Protein AF-A0A1S2VBJ4-F1 (afdb_monomer)

Radius of gyration: 14.59 Å; Cα contacts (8 Å, |Δi|>4): 28; chains: 1; bounding box: 35×15×41 Å

Foldseek 3Di:
DLVVVLVVLVVVLVVLVVVLVVQLVVDPDPVSNVVSVVVSVVVSVVSVVVNVCSVPVDPDPVSVVVD

Solvent-accessible surface area (backbone atoms only — not comparable to full-atom values): 3797 Å² total; per-residue (Å²): 111,64,70,61,53,51,63,49,47,58,58,48,46,53,48,47,51,50,51,30,52,54,51,37,78,69,43,88,47,70,69,54,32,52,50,35,53,52,49,40,48,50,54,41,49,53,51,50,50,54,49,47,42,72,72,66,58,60,91,42,75,70,59,55,75,75,109

Structure (mmCIF, N/CA/C/O backbone):
data_AF-A0A1S2VBJ4-F1
#
_entry.id   AF-A0A1S2VBJ4-F1
#
loop_
_atom_site.group_PDB
_atom_site.id
_atom_site.type_symbol
_atom_site.label_atom_id
_atom_site.label_alt_id
_atom_site.label_comp_id
_atom_site.label_asym_id
_atom_site.label_entity_id
_atom_site.label_seq_id
_atom_site.pdbx_PDB_ins_code
_atom_site.Cartn_x
_atom_site.Cartn_y
_atom_site.Cartn_z
_atom_site.occupancy
_atom_site.B_iso_or_equiv
_atom_site.auth_seq_id
_atom_site.auth_comp_id
_atom_site.auth_asym_id
_atom_site.auth_atom_id
_atom_site.pdbx_PDB_model_num
ATOM 1 N N . MET A 1 1 ? -1.061 -2.525 25.437 1.00 56.44 1 MET A N 1
ATOM 2 C CA . MET A 1 1 ? -0.327 -3.035 24.252 1.00 56.44 1 MET A CA 1
ATOM 3 C C . MET A 1 1 ? -0.912 -2.565 22.923 1.00 56.44 1 MET A C 1
ATOM 5 O O . MET A 1 1 ? -0.160 -2.019 22.133 1.00 56.44 1 MET A O 1
ATOM 9 N N . GLN A 1 2 ? -2.221 -2.684 22.671 1.00 63.69 2 GLN A N 1
ATOM 10 C CA . GLN A 1 2 ? -2.819 -2.330 21.366 1.00 63.69 2 GLN A CA 1
ATOM 11 C C . GLN A 1 2 ? -2.577 -0.878 20.901 1.00 63.69 2 GLN A C 1
ATOM 13 O O . GLN A 1 2 ? -2.356 -0.659 19.715 1.00 63.69 2 GLN A O 1
ATOM 18 N N . LYS A 1 3 ? -2.546 0.105 21.816 1.00 66.19 3 LYS A N 1
ATOM 19 C CA . LYS A 1 3 ? -2.236 1.512 21.483 1.00 66.19 3 LYS A CA 1
ATOM 20 C C . LYS A 1 3 ? -0.819 1.696 20.915 1.00 66.19 3 LYS A C 1
ATOM 22 O O . LYS A 1 3 ? -0.649 2.425 19.948 1.00 66.19 3 LYS A O 1
ATOM 27 N N . TRP A 1 4 ? 0.166 0.991 21.474 1.00 67.81 4 TRP A N 1
ATOM 28 C CA . TRP A 1 4 ? 1.553 1.014 20.995 1.00 67.81 4 TRP A CA 1
ATOM 29 C C . TRP A 1 4 ? 1.695 0.309 19.646 1.00 67.81 4 TRP A C 1
ATOM 31 O O . TRP A 1 4 ? 2.341 0.829 18.747 1.00 67.81 4 TRP A O 1
ATOM 41 N N . ILE A 1 5 ? 1.017 -0.828 19.467 1.00 70.69 5 ILE A N 1
ATOM 42 C CA . ILE A 1 5 ? 1.022 -1.556 18.191 1.00 70.69 5 ILE A CA 1
ATOM 43 C C . ILE A 1 5 ? 0.392 -0.699 17.084 1.00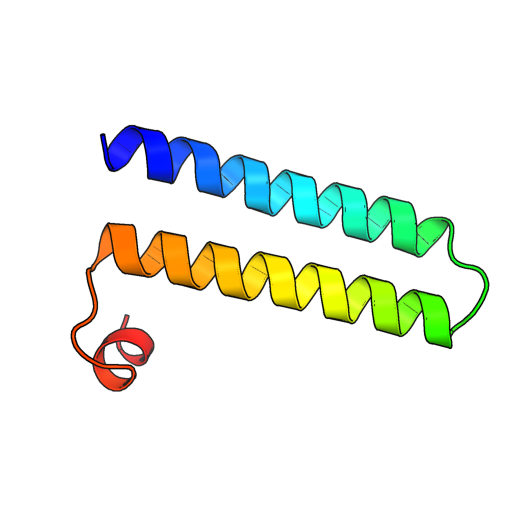 70.69 5 ILE A C 1
ATOM 45 O O . ILE A 1 5 ? 0.968 -0.569 16.011 1.00 70.69 5 ILE A O 1
ATOM 49 N N . LYS A 1 6 ? -0.734 -0.028 17.356 1.00 68.31 6 LYS A N 1
ATOM 50 C CA . LYS A 1 6 ? -1.325 0.952 16.434 1.00 68.31 6 LYS A CA 1
ATOM 51 C C . LYS A 1 6 ? -0.363 2.073 16.055 1.00 68.31 6 LYS A C 1
ATOM 53 O O . LYS A 1 6 ? -0.245 2.393 14.876 1.00 68.31 6 LYS A O 1
ATOM 58 N N . ALA A 1 7 ? 0.296 2.656 17.056 1.00 75.56 7 ALA A N 1
ATOM 59 C CA . ALA A 1 7 ? 1.253 3.736 16.858 1.00 75.56 7 ALA A CA 1
ATOM 60 C C . ALA A 1 7 ? 2.482 3.285 16.057 1.00 75.56 7 ALA A C 1
ATOM 62 O O . ALA A 1 7 ? 3.053 4.103 15.352 1.00 75.56 7 ALA A O 1
ATOM 63 N N . CYS A 1 8 ? 2.853 2.001 16.113 1.00 78.69 8 CYS A N 1
ATOM 64 C CA . CYS A 1 8 ? 3.909 1.426 15.280 1.00 78.69 8 CYS A CA 1
ATOM 65 C C . CYS A 1 8 ? 3.442 1.074 13.861 1.00 78.69 8 CYS A C 1
ATOM 67 O O . CYS A 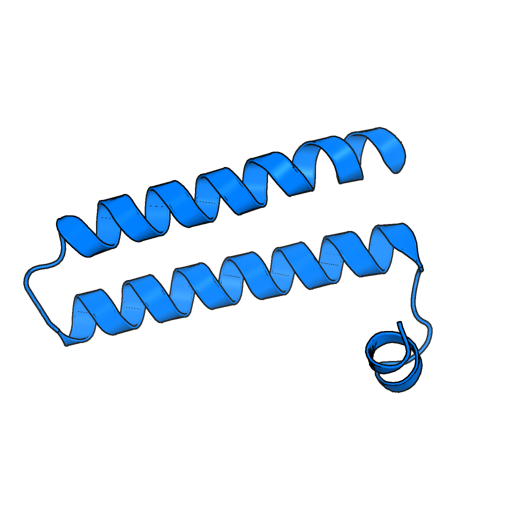1 8 ? 4.223 1.183 12.926 1.00 78.69 8 CYS A O 1
ATOM 69 N N . ILE A 1 9 ? 2.186 0.673 13.655 1.00 82.62 9 ILE A N 1
ATOM 70 C CA . ILE A 1 9 ? 1.722 0.259 12.322 1.00 82.62 9 ILE A CA 1
ATOM 71 C C . ILE A 1 9 ? 1.640 1.447 11.351 1.00 82.62 9 ILE A C 1
ATOM 73 O O . ILE A 1 9 ? 2.027 1.308 10.194 1.00 82.62 9 ILE A O 1
ATOM 77 N N . ALA A 1 10 ? 1.189 2.618 11.809 1.00 80.00 10 ALA A N 1
ATOM 78 C CA . ALA A 1 10 ? 1.110 3.818 10.972 1.00 80.00 10 ALA A CA 1
ATOM 79 C C . ALA A 1 10 ? 2.466 4.238 10.348 1.00 80.00 10 ALA A C 1
ATOM 81 O O . ALA A 1 10 ? 2.529 4.377 9.124 1.00 80.00 10 ALA A O 1
ATOM 82 N N . PRO A 1 11 ? 3.567 4.384 11.115 1.00 88.00 11 PRO A N 1
ATOM 83 C CA . PRO A 1 11 ? 4.872 4.679 10.540 1.00 88.00 11 PRO A CA 1
ATOM 84 C C . PRO A 1 11 ? 5.394 3.525 9.687 1.00 88.00 11 PRO A C 1
ATOM 86 O O . PRO A 1 11 ? 6.023 3.802 8.675 1.00 88.00 11 PRO A O 1
ATOM 89 N N . VAL A 1 12 ? 5.098 2.256 10.007 1.00 87.06 12 VAL A N 1
ATOM 90 C CA . VAL A 1 12 ? 5.499 1.127 9.147 1.00 87.06 12 VAL A CA 1
ATOM 91 C C . VAL A 1 12 ? 4.795 1.185 7.787 1.00 87.06 12 VAL A C 1
ATOM 93 O O . VAL A 1 12 ? 5.466 0.999 6.778 1.00 87.06 12 VAL A O 1
ATOM 96 N N . MET A 1 13 ? 3.497 1.511 7.719 1.00 86.25 13 MET A N 1
ATOM 97 C CA . MET A 1 13 ? 2.802 1.709 6.434 1.00 86.25 13 MET A CA 1
ATOM 98 C C . MET A 1 13 ? 3.449 2.829 5.607 1.00 86.25 13 MET A C 1
ATOM 100 O O . MET A 1 13 ? 3.719 2.651 4.418 1.00 86.25 13 MET A O 1
ATOM 104 N N . ALA A 1 14 ? 3.770 3.960 6.244 1.00 87.25 14 ALA A N 1
ATOM 105 C CA . ALA A 1 14 ? 4.467 5.066 5.587 1.00 87.25 14 ALA A CA 1
ATOM 106 C C . ALA A 1 14 ? 5.864 4.655 5.082 1.00 87.25 14 ALA A C 1
ATOM 108 O O . ALA A 1 14 ? 6.256 5.006 3.969 1.00 87.25 14 ALA A O 1
ATOM 109 N N . LEU A 1 15 ? 6.596 3.864 5.869 1.00 90.25 15 LEU A N 1
ATOM 110 C CA . LEU A 1 15 ? 7.926 3.358 5.526 1.00 90.25 15 LEU A CA 1
ATOM 111 C C . LEU A 1 15 ? 7.863 2.377 4.349 1.00 90.25 15 LEU A C 1
ATOM 113 O O . LEU A 1 15 ? 8.655 2.486 3.416 1.00 90.25 15 LEU A O 1
ATOM 117 N N . VAL A 1 16 ? 6.879 1.472 4.339 1.00 89.69 16 VAL A N 1
ATOM 118 C CA . VAL A 1 16 ? 6.610 0.574 3.206 1.00 89.69 16 VAL A CA 1
ATOM 119 C C . VAL A 1 16 ? 6.303 1.384 1.949 1.00 89.69 16 VAL A C 1
ATOM 121 O O . VAL A 1 16 ? 6.828 1.066 0.883 1.00 89.69 16 VAL A O 1
ATOM 124 N N . PHE A 1 17 ? 5.515 2.457 2.056 1.00 87.94 17 PHE A N 1
ATOM 125 C CA . PHE A 1 17 ? 5.214 3.332 0.920 1.00 87.94 17 PHE A CA 1
ATOM 126 C C . PHE A 1 17 ? 6.473 4.028 0.379 1.00 87.94 17 PHE A C 1
ATOM 128 O O . PHE A 1 17 ? 6.701 4.038 -0.830 1.00 87.94 17 PHE A O 1
ATOM 135 N N . LEU A 1 18 ? 7.334 4.534 1.267 1.00 91.00 18 LEU A N 1
ATOM 136 C CA . LEU A 1 18 ? 8.617 5.141 0.902 1.00 91.00 18 LEU A CA 1
ATOM 137 C C . LEU A 1 18 ? 9.564 4.142 0.227 1.00 91.00 18 LEU A C 1
ATOM 139 O O . LEU A 1 18 ? 10.137 4.459 -0.813 1.00 91.00 18 LEU A O 1
ATOM 143 N N . ILE A 1 19 ? 9.699 2.930 0.773 1.00 90.88 19 ILE A N 1
ATOM 144 C CA . ILE A 1 19 ? 10.525 1.866 0.179 1.00 90.88 19 ILE A CA 1
ATOM 145 C C . ILE A 1 19 ? 9.976 1.468 -1.191 1.00 90.88 19 ILE A C 1
ATOM 14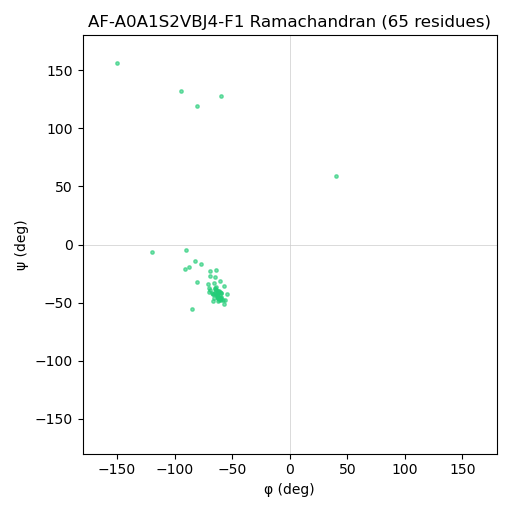7 O O . ILE A 1 19 ? 10.747 1.313 -2.136 1.00 90.88 19 ILE A O 1
ATOM 151 N N . THR A 1 20 ? 8.653 1.347 -1.317 1.00 88.75 20 THR A N 1
ATOM 152 C CA . THR A 1 20 ? 7.992 1.019 -2.586 1.00 88.75 20 THR A CA 1
ATOM 153 C C . THR A 1 20 ? 8.260 2.102 -3.629 1.00 88.75 20 THR A C 1
ATOM 155 O O . THR A 1 20 ? 8.646 1.782 -4.749 1.00 88.75 20 THR A O 1
ATOM 158 N N . GLY A 1 21 ? 8.139 3.382 -3.262 1.00 85.50 21 GLY A N 1
ATOM 159 C CA . GLY A 1 21 ? 8.453 4.506 -4.147 1.00 85.50 21 GLY A CA 1
ATOM 160 C C . GLY A 1 21 ? 9.930 4.552 -4.542 1.00 85.50 21 GLY A C 1
ATOM 161 O O . GLY A 1 21 ? 10.254 4.708 -5.718 1.00 85.50 21 GLY A O 1
ATOM 162 N N . PHE A 1 22 ? 10.838 4.327 -3.592 1.00 90.44 22 PHE A N 1
ATOM 163 C CA . PHE A 1 22 ? 12.272 4.254 -3.871 1.00 90.44 22 PHE A CA 1
ATOM 164 C C . PHE A 1 22 ? 12.605 3.108 -4.838 1.00 90.44 22 PHE A C 1
ATOM 166 O O . PHE A 1 22 ? 13.281 3.318 -5.845 1.00 90.44 22 PHE A O 1
ATOM 173 N N . MET A 1 23 ? 12.077 1.909 -4.589 1.00 88.31 23 MET A N 1
ATOM 174 C CA . MET A 1 23 ? 12.230 0.748 -5.471 1.00 88.31 23 MET A CA 1
ATOM 175 C C . MET A 1 23 ? 11.635 1.009 -6.857 1.00 88.31 23 MET A C 1
ATOM 177 O O . MET A 1 23 ? 12.260 0.676 -7.862 1.00 88.31 23 MET A O 1
ATOM 181 N N . PHE A 1 24 ? 10.475 1.666 -6.928 1.00 86.94 24 PHE A N 1
ATOM 182 C CA . PHE A 1 24 ? 9.830 2.028 -8.187 1.00 86.94 24 PHE A CA 1
ATOM 183 C C . PHE A 1 24 ? 10.725 2.939 -9.034 1.00 86.94 24 PHE A C 1
ATOM 185 O O . PHE A 1 24 ? 10.942 2.656 -10.208 1.00 86.94 24 PHE A O 1
ATOM 192 N N . THR A 1 25 ? 11.332 3.971 -8.434 1.00 86.94 25 THR A N 1
ATOM 193 C CA . THR A 1 25 ? 12.266 4.861 -9.152 1.00 86.94 25 THR A CA 1
ATOM 194 C C . THR A 1 25 ? 13.538 4.164 -9.639 1.00 86.94 25 THR A C 1
ATOM 196 O O . THR A 1 25 ? 14.184 4.643 -10.568 1.00 86.94 25 THR A O 1
ATOM 199 N N . ARG A 1 26 ? 13.909 3.028 -9.035 1.00 87.75 26 ARG A N 1
ATOM 200 C CA . ARG A 1 26 ? 15.060 2.214 -9.451 1.00 87.75 26 ARG A CA 1
ATOM 201 C C . ARG A 1 26 ? 14.715 1.183 -10.525 1.00 87.75 26 ARG A C 1
ATOM 203 O O . ARG A 1 26 ? 15.623 0.691 -11.192 1.00 87.75 26 ARG A O 1
ATOM 210 N N . ALA A 1 27 ? 13.442 0.841 -10.693 1.00 86.75 27 ALA A N 1
ATOM 211 C CA . ALA A 1 27 ? 13.017 -0.172 -11.644 1.00 86.75 27 ALA A CA 1
ATOM 212 C C . ALA A 1 27 ? 12.932 0.398 -13.065 1.00 86.75 27 ALA A C 1
ATOM 214 O O . ALA A 1 27 ? 12.145 1.299 -13.347 1.00 86.75 27 ALA A O 1
ATOM 215 N N . THR A 1 28 ? 13.722 -0.170 -13.974 1.00 82.69 28 THR A N 1
ATOM 216 C CA . THR A 1 28 ? 13.764 0.208 -15.396 1.00 82.69 28 THR A CA 1
ATOM 217 C C . THR A 1 28 ? 12.795 -0.599 -16.261 1.00 82.69 28 THR A C 1
ATOM 219 O O . THR A 1 28 ? 12.407 -0.150 -17.335 1.00 82.69 28 THR A O 1
ATOM 222 N N . ALA A 1 29 ? 12.374 -1.778 -15.797 1.00 89.94 29 ALA A N 1
ATOM 223 C CA . ALA A 1 29 ? 11.420 -2.631 -16.497 1.00 89.94 29 ALA A CA 1
ATOM 224 C C . ALA A 1 29 ? 9.982 -2.381 -16.015 1.00 89.94 29 ALA A C 1
ATOM 226 O O . ALA A 1 29 ? 9.717 -2.437 -14.812 1.00 89.94 29 ALA A O 1
ATOM 227 N N . LEU A 1 30 ? 9.042 -2.215 -16.955 1.00 86.62 30 LEU A N 1
ATOM 228 C CA . LEU A 1 30 ? 7.606 -2.042 -16.671 1.00 86.62 30 LEU A CA 1
ATOM 229 C C . LEU A 1 30 ? 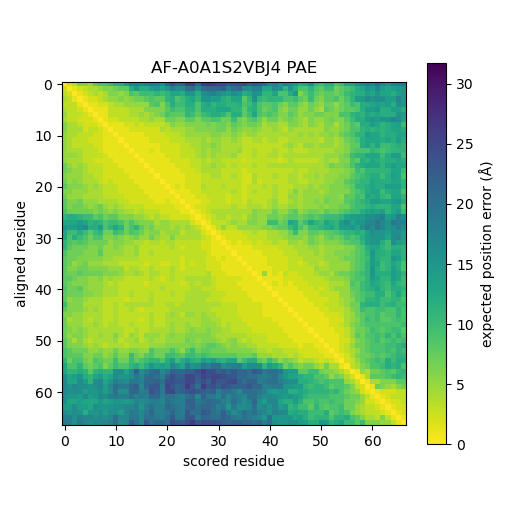7.039 -3.180 -15.809 1.00 86.62 30 LEU A C 1
ATOM 231 O O . LEU A 1 30 ? 6.335 -2.929 -14.835 1.00 86.62 30 LEU A O 1
ATOM 235 N N . ASN A 1 31 ? 7.415 -4.429 -16.094 1.00 88.50 31 ASN A N 1
ATOM 236 C CA . ASN A 1 31 ? 6.982 -5.581 -15.294 1.00 88.50 31 ASN A CA 1
ATOM 237 C C . ASN A 1 31 ? 7.507 -5.512 -13.848 1.00 88.50 31 ASN A C 1
ATOM 239 O O . ASN A 1 31 ? 6.795 -5.873 -12.913 1.00 88.50 31 ASN A O 1
ATOM 243 N N . GLY A 1 32 ? 8.733 -5.010 -13.658 1.00 84.88 32 GLY A N 1
ATOM 244 C CA . GLY A 1 32 ? 9.315 -4.797 -12.332 1.00 84.88 32 GLY A CA 1
ATOM 245 C C . GLY A 1 32 ? 8.595 -3.690 -11.564 1.00 84.88 32 GLY A C 1
ATOM 246 O O . GLY A 1 32 ? 8.285 -3.858 -10.390 1.00 84.88 32 GLY A O 1
ATOM 247 N N . GLN A 1 33 ? 8.248 -2.594 -12.239 1.00 84.75 33 GLN A N 1
ATOM 248 C CA . GLN A 1 33 ? 7.470 -1.495 -11.665 1.00 84.75 33 GLN A CA 1
ATOM 249 C C . GLN A 1 33 ? 6.074 -1.938 -11.208 1.00 84.75 33 GLN A C 1
ATOM 251 O O . GLN A 1 33 ? 5.671 -1.632 -10.085 1.00 84.75 33 GLN A O 1
ATOM 256 N N . VAL A 1 34 ? 5.361 -2.707 -12.037 1.00 89.69 34 VAL A N 1
ATOM 257 C CA . VAL A 1 34 ? 4.043 -3.264 -11.689 1.00 89.69 34 VAL A CA 1
ATOM 258 C C . VAL A 1 34 ? 4.151 -4.222 -10.501 1.00 89.69 34 VAL A C 1
ATOM 260 O O . VAL A 1 34 ? 3.335 -4.145 -9.585 1.00 89.69 34 VAL A O 1
ATOM 263 N N . ALA A 1 35 ? 5.178 -5.076 -10.459 1.00 89.06 35 ALA A N 1
ATOM 264 C CA . ALA A 1 35 ? 5.410 -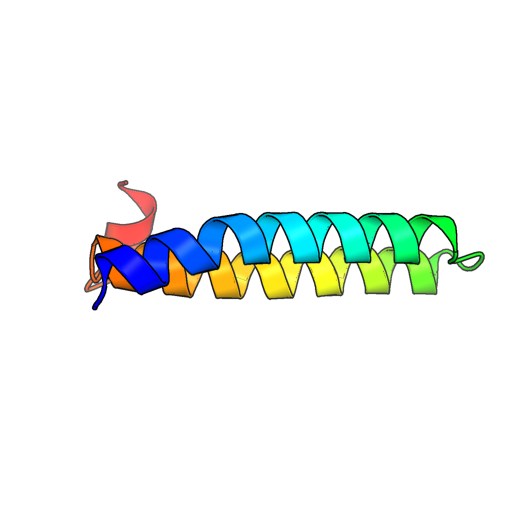5.976 -9.329 1.00 89.06 35 ALA A CA 1
ATOM 265 C C . ALA A 1 35 ? 5.739 -5.221 -8.027 1.00 89.06 35 ALA A C 1
ATOM 267 O O . ALA A 1 35 ? 5.260 -5.599 -6.956 1.00 89.06 35 ALA A O 1
ATOM 268 N N . ILE A 1 36 ? 6.510 -4.132 -8.101 1.00 90.25 36 ILE A N 1
ATOM 269 C CA . ILE A 1 36 ? 6.844 -3.285 -6.946 1.00 90.25 36 ILE A CA 1
ATOM 270 C C . ILE A 1 36 ? 5.595 -2.580 -6.415 1.00 90.25 36 ILE A C 1
ATOM 272 O O . ILE A 1 36 ? 5.316 -2.654 -5.221 1.00 90.25 36 ILE A O 1
ATOM 276 N N . ILE A 1 37 ? 4.800 -1.961 -7.291 1.00 89.12 37 ILE A N 1
ATOM 277 C CA . ILE A 1 37 ? 3.535 -1.329 -6.893 1.00 89.12 37 ILE A CA 1
ATOM 278 C C . ILE A 1 37 ? 2.581 -2.370 -6.298 1.00 89.12 37 ILE A C 1
ATOM 280 O O . ILE A 1 37 ? 2.017 -2.144 -5.228 1.00 89.12 37 ILE A O 1
ATOM 284 N N . GLY A 1 38 ? 2.424 -3.521 -6.957 1.00 90.56 38 GLY A N 1
ATOM 285 C CA . GLY A 1 38 ? 1.529 -4.587 -6.513 1.00 90.56 38 GLY A CA 1
ATOM 286 C C . GLY A 1 38 ? 1.919 -5.156 -5.151 1.00 90.56 38 GLY A C 1
ATOM 287 O O . GLY A 1 38 ? 1.068 -5.285 -4.273 1.00 90.56 38 GLY A O 1
ATOM 288 N N . SER A 1 39 ? 3.206 -5.441 -4.939 1.00 89.81 39 SER A N 1
ATOM 289 C CA . SER A 1 39 ? 3.710 -5.933 -3.651 1.00 89.81 39 SER A CA 1
ATOM 290 C C . SER A 1 39 ? 3.607 -4.880 -2.544 1.00 89.81 39 SER A C 1
ATOM 292 O O . SER A 1 39 ? 3.144 -5.201 -1.451 1.00 89.81 39 SER A O 1
ATOM 294 N N . GLY A 1 40 ? 3.941 -3.616 -2.820 1.00 88.25 40 GLY A N 1
ATOM 295 C CA . GLY A 1 40 ? 3.805 -2.521 -1.855 1.00 88.25 40 GLY A CA 1
ATOM 296 C C . GLY A 1 40 ? 2.354 -2.249 -1.446 1.00 88.25 40 GLY A C 1
ATOM 297 O O . GLY A 1 40 ? 2.071 -2.026 -0.265 1.00 88.25 40 GLY A O 1
ATOM 298 N N . LEU A 1 41 ? 1.417 -2.333 -2.396 1.00 89.19 41 LEU A N 1
ATOM 299 C CA . LEU A 1 41 ? -0.020 -2.260 -2.123 1.00 89.19 41 LEU A CA 1
ATOM 300 C C . LEU A 1 41 ? -0.500 -3.456 -1.302 1.00 89.19 41 LEU A C 1
ATOM 302 O O . LEU A 1 41 ? -1.204 -3.251 -0.319 1.00 89.19 41 LEU A O 1
ATOM 306 N N . LEU A 1 42 ? -0.098 -4.682 -1.652 1.00 91.50 42 LEU A N 1
ATOM 307 C CA . LEU A 1 42 ? -0.452 -5.894 -0.905 1.00 91.50 42 LEU A CA 1
ATOM 308 C C . LEU A 1 42 ? 0.014 -5.821 0.551 1.00 91.50 42 LEU A C 1
ATOM 310 O O . LEU A 1 42 ? -0.780 -6.067 1.459 1.00 91.50 42 LEU A O 1
ATOM 314 N N . ILE A 1 43 ? 1.270 -5.431 0.781 1.00 90.31 43 ILE A N 1
ATOM 315 C CA . ILE A 1 43 ? 1.831 -5.287 2.130 1.00 90.31 43 ILE A CA 1
ATOM 316 C C . ILE A 1 43 ? 1.046 -4.235 2.921 1.00 90.31 43 ILE A C 1
ATOM 318 O O . ILE A 1 43 ? 0.652 -4.495 4.058 1.00 90.31 43 ILE A O 1
ATOM 322 N N . ASN A 1 44 ? 0.753 -3.076 2.321 1.00 88.06 44 ASN A N 1
ATOM 323 C CA . ASN A 1 44 ? -0.057 -2.049 2.979 1.00 88.06 44 ASN A CA 1
ATOM 324 C C . ASN A 1 44 ? -1.493 -2.506 3.244 1.00 88.06 44 ASN A C 1
ATOM 326 O O . ASN A 1 44 ? -2.034 -2.202 4.302 1.00 88.06 44 ASN A O 1
ATOM 330 N N . CYS A 1 45 ? -2.097 -3.276 2.340 1.00 86.44 45 CYS A N 1
ATOM 331 C CA . CYS A 1 45 ? -3.430 -3.838 2.534 1.00 86.44 45 CYS A CA 1
ATOM 332 C C . CYS A 1 45 ? -3.459 -4.781 3.743 1.00 86.44 45 CYS A C 1
ATOM 334 O O . CYS A 1 45 ? -4.328 -4.657 4.602 1.00 86.44 45 CYS A O 1
ATOM 336 N N . VAL A 1 46 ? -2.466 -5.670 3.863 1.00 88.50 46 VAL A N 1
ATOM 337 C CA . VAL A 1 46 ? -2.322 -6.567 5.020 1.00 88.50 46 VAL A CA 1
ATOM 338 C C . VAL A 1 46 ? -2.115 -5.766 6.307 1.00 88.50 46 VAL A C 1
ATOM 340 O O . VAL A 1 46 ? -2.779 -6.035 7.309 1.00 88.50 46 VAL A O 1
ATOM 343 N N . LEU A 1 47 ? -1.251 -4.746 6.290 1.00 84.50 47 LEU A N 1
ATOM 344 C CA . LEU A 1 47 ? -1.040 -3.876 7.449 1.00 84.50 47 LEU A CA 1
ATOM 345 C C . LEU A 1 47 ? -2.304 -3.107 7.843 1.00 84.50 47 LEU A C 1
ATOM 347 O O . LEU A 1 47 ? -2.595 -2.996 9.034 1.00 84.50 47 LEU A O 1
ATOM 351 N N . ALA A 1 48 ? -3.070 -2.608 6.874 1.00 82.44 48 ALA A N 1
ATOM 352 C CA . ALA A 1 48 ? -4.348 -1.945 7.104 1.00 82.44 48 ALA A CA 1
ATOM 353 C C . ALA A 1 48 ? -5.381 -2.908 7.701 1.00 82.44 48 ALA A C 1
ATOM 355 O O . ALA A 1 48 ? -6.099 -2.544 8.636 1.00 82.44 48 ALA A O 1
ATOM 356 N N . PHE A 1 49 ? -5.397 -4.160 7.240 1.00 83.38 49 PHE A N 1
ATOM 357 C CA . PHE A 1 49 ? -6.243 -5.210 7.798 1.00 83.38 49 PHE A CA 1
ATOM 358 C C . PHE A 1 49 ? -5.895 -5.491 9.262 1.00 83.38 49 PHE A C 1
ATOM 360 O O . PHE A 1 49 ? -6.773 -5.473 10.123 1.00 83.38 49 PHE A O 1
ATOM 367 N N . ILE A 1 50 ? -4.605 -5.659 9.570 1.00 82.56 50 ILE A N 1
ATOM 368 C CA . ILE A 1 50 ? -4.109 -5.861 10.939 1.00 82.56 50 ILE A CA 1
ATOM 369 C C . ILE A 1 50 ? -4.432 -4.645 11.817 1.00 82.56 50 ILE A C 1
ATOM 371 O O . ILE A 1 50 ? -4.918 -4.802 12.939 1.00 82.56 50 ILE A O 1
ATOM 375 N N . TYR A 1 51 ? -4.205 -3.430 11.311 1.00 79.00 51 TYR A N 1
ATOM 376 C CA . TYR A 1 51 ? -4.506 -2.187 12.019 1.00 79.00 51 TYR A CA 1
ATOM 377 C C . TYR A 1 51 ? -5.991 -2.077 12.365 1.00 79.00 51 TYR A C 1
ATOM 379 O O . TYR A 1 51 ? -6.353 -1.787 13.510 1.00 79.00 51 TYR A O 1
ATOM 387 N N . SER A 1 52 ? -6.865 -2.333 11.396 1.00 74.81 52 SER A N 1
ATOM 388 C CA . SER A 1 52 ? -8.305 -2.253 11.606 1.00 74.81 52 SER A CA 1
ATOM 389 C C . SER A 1 52 ? -8.810 -3.381 12.511 1.00 74.81 52 SER A C 1
ATOM 391 O O . SER A 1 52 ? -9.602 -3.133 13.423 1.00 74.81 52 SER A O 1
ATOM 393 N N . TRP A 1 53 ? -8.254 -4.591 12.386 1.00 77.00 53 TRP A N 1
ATOM 394 C CA . TRP A 1 53 ? -8.537 -5.699 13.299 1.00 77.00 53 TRP A CA 1
ATOM 395 C C . TRP A 1 53 ? -8.168 -5.369 14.747 1.00 77.00 53 TRP A C 1
ATOM 397 O O . TRP A 1 53 ? -8.930 -5.648 15.672 1.00 77.00 53 TRP A O 1
ATOM 407 N N . LEU A 1 54 ? -7.021 -4.727 14.960 1.00 75.00 54 LEU A N 1
ATOM 408 C CA . LEU A 1 54 ? -6.597 -4.250 16.277 1.00 75.00 54 LEU A CA 1
ATOM 409 C C . LEU A 1 54 ? -7.445 -3.086 16.800 1.00 75.00 54 LEU A C 1
ATOM 411 O O . LEU A 1 54 ? -7.461 -2.858 18.008 1.00 75.00 54 LEU A O 1
ATOM 415 N N . THR A 1 55 ? -8.116 -2.340 15.918 1.00 68.75 55 THR A N 1
ATOM 416 C CA . THR A 1 55 ? -8.953 -1.196 16.300 1.00 68.75 55 THR A CA 1
ATOM 417 C C . THR A 1 55 ? -10.358 -1.610 16.700 1.00 68.75 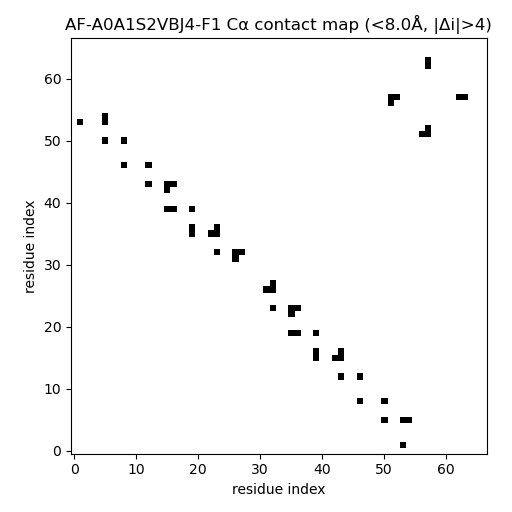55 THR A C 1
ATOM 419 O O . THR A 1 55 ? -10.808 -1.250 17.782 1.00 68.75 55 THR A O 1
ATOM 422 N N . TYR A 1 56 ? -11.044 -2.329 15.815 1.00 67.19 56 TYR A N 1
ATOM 423 C CA . TYR A 1 56 ? -12.483 -2.568 15.916 1.00 67.19 56 TYR A CA 1
ATOM 424 C C . TYR A 1 56 ? -12.831 -4.053 16.035 1.00 67.19 56 TYR A C 1
ATOM 426 O O . TYR A 1 56 ? -13.985 -4.377 16.291 1.00 67.19 56 TYR A O 1
ATOM 434 N N . LYS A 1 57 ? -11.842 -4.954 15.900 1.00 63.53 57 LYS A N 1
ATOM 435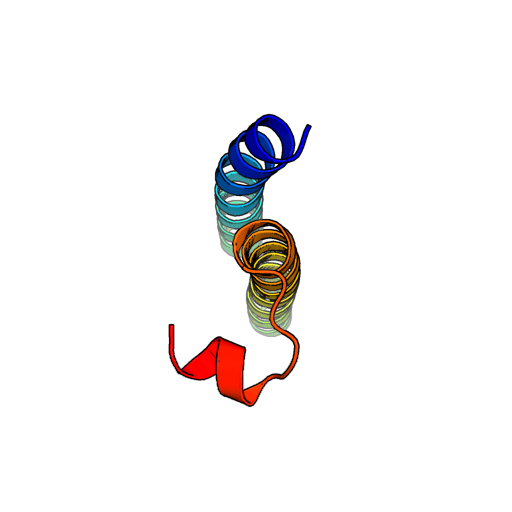 C CA . LYS A 1 57 ? -12.002 -6.417 15.950 1.00 63.53 57 LYS A CA 1
ATOM 436 C C . LYS A 1 57 ? -13.279 -6.866 15.207 1.00 63.53 57 LYS A C 1
ATOM 438 O O . LYS A 1 57 ? -14.186 -7.428 15.824 1.00 63.53 57 LYS A O 1
ATOM 443 N N . PRO A 1 58 ? -13.378 -6.552 13.902 1.00 57.22 58 PRO A N 1
ATOM 444 C CA . PRO A 1 58 ? -14.583 -6.767 13.111 1.00 57.22 58 PRO A CA 1
ATOM 445 C C . PRO A 1 58 ? -14.935 -8.258 13.122 1.00 57.22 58 PRO A C 1
ATOM 447 O O . PRO A 1 58 ? -14.090 -9.108 12.842 1.00 57.22 58 PRO A O 1
ATOM 450 N N . ARG A 1 59 ? -16.181 -8.593 13.469 1.00 59.84 59 ARG A N 1
ATOM 451 C CA . ARG A 1 59 ? -16.664 -9.984 13.442 1.00 59.84 59 ARG A CA 1
ATOM 452 C C . ARG A 1 59 ? -16.973 -10.466 12.021 1.00 59.84 59 ARG A C 1
ATOM 454 O O . ARG A 1 59 ? -17.060 -11.672 11.814 1.00 59.84 59 ARG A O 1
ATOM 461 N N . SER A 1 60 ? -17.123 -9.556 11.055 1.00 60.53 60 SER A N 1
ATOM 462 C CA . SER A 1 60 ? -17.407 -9.873 9.652 1.00 60.53 60 SER A CA 1
ATOM 463 C C . SER A 1 60 ? -16.829 -8.831 8.680 1.00 60.53 60 SER A C 1
ATOM 465 O O . SER A 1 60 ? -16.643 -7.671 9.040 1.00 60.53 60 SER A O 1
ATOM 467 N N . PHE A 1 61 ? -16.593 -9.228 7.421 1.00 61.44 61 PHE A N 1
ATOM 468 C CA . PHE A 1 61 ? -16.174 -8.319 6.335 1.00 61.44 61 PHE A CA 1
ATOM 469 C C . PHE A 1 61 ? -17.216 -7.217 6.062 1.00 61.44 61 PHE A C 1
AT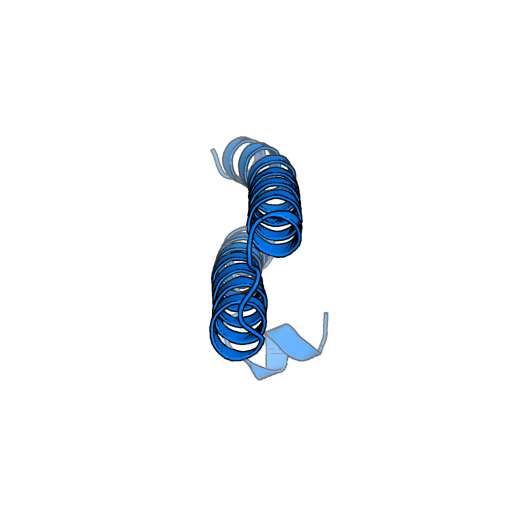OM 471 O O . PHE A 1 61 ? -16.863 -6.093 5.721 1.00 61.44 61 PHE A O 1
ATOM 478 N N . SER A 1 62 ? -18.501 -7.530 6.272 1.00 62.72 62 SER A N 1
ATOM 479 C CA . SER A 1 62 ? -19.615 -6.572 6.212 1.00 62.72 62 SER A CA 1
ATOM 480 C C . SER A 1 62 ? -19.483 -5.472 7.269 1.00 62.72 62 SER A C 1
ATOM 482 O O . SER A 1 62 ? -19.742 -4.309 6.972 1.00 62.72 62 SER A O 1
ATOM 484 N N . ASP A 1 63 ? -19.063 -5.815 8.491 1.00 63.59 63 ASP A N 1
ATOM 485 C CA . ASP A 1 63 ? -18.820 -4.812 9.539 1.00 63.59 63 ASP A CA 1
ATOM 486 C C . ASP A 1 63 ? -17.603 -3.943 9.224 1.00 63.59 63 ASP A C 1
ATOM 488 O O . ASP A 1 63 ? -17.549 -2.788 9.634 1.00 63.59 63 ASP A O 1
ATOM 492 N N . TRP A 1 64 ? -16.649 -4.482 8.463 1.00 63.25 64 TRP A N 1
ATOM 493 C CA . TRP A 1 64 ? -15.450 -3.767 8.035 1.00 63.25 64 TRP A CA 1
ATOM 494 C C . TRP A 1 64 ? -15.728 -2.682 6.992 1.00 63.25 64 TRP A C 1
ATOM 496 O O . TRP A 1 64 ? -15.072 -1.655 7.008 1.00 63.25 64 TRP A O 1
ATOM 506 N N . LEU A 1 65 ? -16.702 -2.905 6.106 1.00 63.84 65 LEU A N 1
ATOM 507 C CA . LEU A 1 65 ? -17.085 -1.978 5.031 1.00 63.84 65 LEU A CA 1
ATOM 508 C C . LEU A 1 65 ? -18.028 -0.853 5.487 1.00 63.84 65 LEU A C 1
ATOM 510 O O . LEU A 1 65 ? -18.253 0.099 4.746 1.00 63.84 65 LEU A O 1
ATOM 514 N N . LYS A 1 66 ? -18.621 -0.984 6.677 1.00 61.06 66 LYS A N 1
ATOM 515 C CA . LYS A 1 66 ? -19.550 -0.000 7.254 1.00 61.06 66 LYS A CA 1
ATOM 516 C C . LYS A 1 66 ? -18.858 1.067 8.110 1.00 61.06 66 LYS A C 1
ATOM 518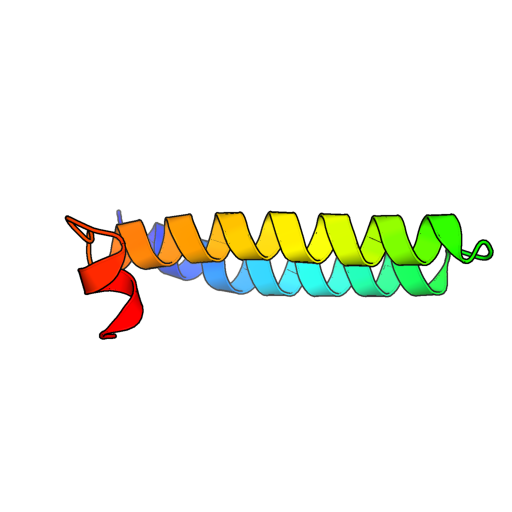 O O . LYS A 1 66 ? -19.552 1.947 8.615 1.00 61.06 66 LYS A O 1
ATOM 523 N N . HIS A 1 67 ? -17.551 0.957 8.334 1.00 55.44 67 HIS A N 1
ATOM 524 C CA . HIS A 1 67 ? -16.710 1.931 9.039 1.00 55.44 67 HIS A CA 1
ATOM 525 C C . HIS A 1 67 ? -15.625 2.441 8.096 1.00 55.44 67 HIS A C 1
ATOM 527 O O . HIS A 1 67 ? -15.260 3.627 8.240 1.00 55.44 67 HIS A O 1
#

Sequence (67 aa):
MQKWIKACIAPVMALVFLITGFMFTRATALNGQVAIIGSGLLINCVLAFIYSWLTYKPRSFSDWLKH

Organism: NCBI:txid1750698

Mean predicted aligned error: 7.37 Å

pLDDT: mean 79.63, std 11.19, range [55.44, 91.5]

Secondary structure (DSSP, 8-state):
-HHHHHHHHHHHHHHHHHHHHHHHHH--SHHHHHHHHHHHHHHHHHHHHHHHHHHH--SSHHHHHT-